Protein AF-A0A916ZJG3-F1 (afdb_monomer_lite)

Radius of gyration: 25.62 Å; chains: 1; bounding box: 64×32×69 Å

Secondary structure (DSSP, 8-state):
----SS-TTSPPPPSSTTS---STT-----TT---EEEHHHHHHHHHTT---S--TTT-TT-EEEHHHHHHHHHTTSPPHHHHHHHHHHHHHHHHHHHHHHHHHT--

Structure (mmCIF, N/CA/C/O backbone):
data_AF-A0A916ZJG3-F1
#
_entry.id   AF-A0A916ZJG3-F1
#
loop_
_atom_site.group_PDB
_atom_site.id
_atom_site.type_symbol
_atom_site.label_atom_id
_atom_site.label_alt_id
_atom_site.label_comp_id
_atom_site.label_asym_id
_atom_site.label_entity_id
_atom_site.label_seq_id
_atom_site.pdbx_PDB_ins_code
_atom_site.Cartn_x
_atom_site.Cartn_y
_atom_site.Cartn_z
_atom_site.occupancy
_atom_site.B_iso_or_equiv
_atom_site.auth_seq_id
_atom_site.auth_comp_id
_atom_site.auth_asym_id
_atom_site.auth_atom_id
_atom_site.pdbx_PDB_model_num
ATOM 1 N N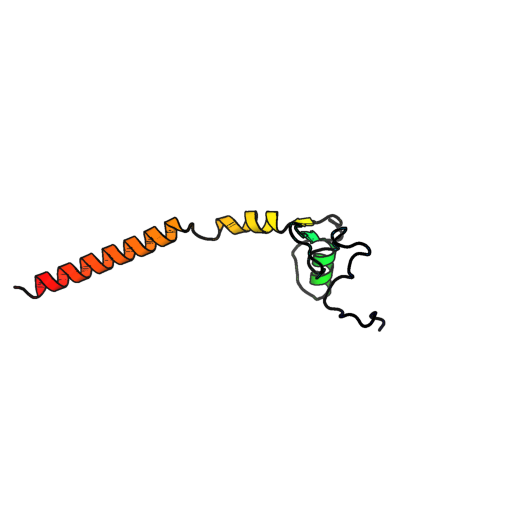 . MET A 1 1 ? 31.255 -5.250 -6.427 1.00 39.22 1 MET A N 1
ATOM 2 C CA . MET A 1 1 ? 30.717 -4.605 -5.210 1.00 39.22 1 MET A CA 1
ATOM 3 C C . MET A 1 1 ? 30.828 -3.103 -5.421 1.00 39.22 1 MET A C 1
ATOM 5 O O . MET A 1 1 ? 31.784 -2.505 -4.955 1.00 39.22 1 MET A O 1
ATOM 9 N N . ASN A 1 2 ? 29.933 -2.511 -6.214 1.00 47.03 2 ASN A N 1
ATOM 10 C CA . ASN A 1 2 ? 30.068 -1.114 -6.643 1.00 47.03 2 ASN A CA 1
ATOM 11 C C . ASN A 1 2 ? 28.766 -0.376 -6.307 1.00 47.03 2 ASN A C 1
ATOM 13 O O . ASN A 1 2 ? 27.899 -0.238 -7.164 1.00 47.03 2 ASN A O 1
ATOM 17 N N . GLY A 1 3 ? 28.613 0.017 -5.042 1.00 56.06 3 GLY A N 1
ATOM 18 C CA . GLY A 1 3 ? 27.668 1.063 -4.638 1.00 56.06 3 GLY A CA 1
ATOM 19 C C . GLY A 1 3 ? 28.370 2.420 -4.712 1.00 56.06 3 GLY A C 1
ATOM 20 O O . GLY A 1 3 ? 29.586 2.486 -4.546 1.00 56.06 3 GLY A O 1
ATOM 21 N N . ASP A 1 4 ? 27.634 3.497 -4.957 1.00 70.25 4 ASP A N 1
ATOM 22 C CA . ASP A 1 4 ? 28.151 4.872 -5.078 1.00 70.25 4 ASP A CA 1
ATOM 23 C C . ASP A 1 4 ? 28.523 5.520 -3.726 1.00 70.25 4 ASP A C 1
ATOM 25 O O . ASP A 1 4 ? 28.741 6.727 -3.644 1.00 70.25 4 ASP A O 1
ATOM 29 N N . GLY A 1 5 ? 28.620 4.718 -2.660 1.00 69.12 5 GLY A N 1
ATOM 30 C CA . GLY A 1 5 ? 28.880 5.173 -1.292 1.00 69.12 5 GLY A CA 1
ATOM 31 C C . GLY A 1 5 ? 27.644 5.727 -0.581 1.00 69.12 5 GLY A C 1
ATOM 32 O O . GLY A 1 5 ? 27.716 6.004 0.616 1.00 69.12 5 GLY A O 1
ATOM 33 N N . TRP A 1 6 ? 26.514 5.832 -1.282 1.00 60.59 6 TRP A N 1
ATOM 34 C CA . TRP A 1 6 ? 25.210 6.152 -0.724 1.00 60.59 6 TRP A CA 1
ATOM 35 C C . TRP A 1 6 ? 24.429 4.840 -0.559 1.00 60.59 6 TRP A C 1
ATOM 37 O O . TRP A 1 6 ? 24.572 3.893 -1.326 1.00 60.59 6 TRP A O 1
ATOM 47 N N . GLN A 1 7 ? 23.738 4.717 0.566 1.00 61.91 7 GLN A N 1
ATOM 48 C CA . GLN A 1 7 ? 23.199 3.469 1.113 1.00 61.91 7 GLN A CA 1
ATOM 49 C C . GLN A 1 7 ? 22.426 2.593 0.101 1.00 61.91 7 GLN A C 1
ATOM 51 O O . GLN A 1 7 ? 21.655 3.084 -0.710 1.00 61.91 7 GLN A O 1
ATOM 56 N N . ALA A 1 8 ? 22.566 1.265 0.207 1.00 67.50 8 ALA A N 1
ATOM 57 C CA . ALA A 1 8 ? 21.934 0.284 -0.691 1.00 67.50 8 ALA A CA 1
ATOM 58 C C . ALA A 1 8 ? 20.471 -0.068 -0.344 1.00 67.50 8 ALA A C 1
ATOM 60 O O . ALA A 1 8 ? 19.918 -1.019 -0.889 1.00 67.50 8 ALA A O 1
ATOM 61 N N . SER A 1 9 ? 19.858 0.640 0.606 1.00 76.94 9 SER A N 1
ATOM 62 C CA . SER A 1 9 ? 18.527 0.313 1.132 1.00 76.94 9 SER A CA 1
ATOM 63 C C . SER A 1 9 ? 17.379 1.005 0.396 1.00 76.94 9 SER A C 1
ATOM 65 O O . SER A 1 9 ? 16.233 0.839 0.800 1.00 76.94 9 SER A O 1
ATOM 67 N N . HIS A 1 10 ? 17.667 1.830 -0.611 1.00 83.69 10 HIS A N 1
ATOM 68 C CA . HIS A 1 10 ? 16.687 2.726 -1.217 1.00 83.69 10 HIS A CA 1
ATOM 69 C C . HIS A 1 10 ? 16.994 2.969 -2.705 1.00 83.69 10 HIS A C 1
ATOM 71 O O . HIS A 1 10 ? 18.114 2.737 -3.170 1.00 83.69 10 HIS A O 1
ATOM 77 N N . TRP A 1 11 ? 16.014 3.451 -3.468 1.00 87.12 11 TRP A N 1
ATOM 78 C CA . TRP A 1 11 ? 16.195 3.757 -4.886 1.00 87.12 11 TRP A CA 1
ATOM 79 C C . TRP A 1 11 ? 17.009 5.018 -5.106 1.00 87.12 11 TRP A C 1
ATOM 81 O O . TRP A 1 11 ? 16.958 5.967 -4.323 1.00 87.12 11 TRP A O 1
ATOM 91 N N . LYS A 1 12 ? 17.735 5.056 -6.223 1.00 82.12 12 LYS A N 1
ATOM 92 C CA . LYS A 1 12 ? 18.498 6.237 -6.614 1.00 82.12 12 LYS A CA 1
ATOM 93 C C . LYS A 1 12 ? 17.574 7.450 -6.761 1.00 82.12 12 LYS A C 1
ATOM 95 O O . LYS A 1 12 ? 16.555 7.372 -7.446 1.00 82.12 12 LYS A O 1
ATOM 100 N N . ALA A 1 13 ? 17.984 8.566 -6.162 1.00 80.19 13 ALA A N 1
ATOM 101 C CA . ALA A 1 13 ? 17.269 9.834 -6.241 1.00 80.19 13 ALA A CA 1
ATOM 102 C C . ALA A 1 13 ? 17.110 10.319 -7.700 1.00 80.19 13 ALA A C 1
ATOM 104 O O . ALA A 1 13 ? 17.971 10.030 -8.546 1.00 80.19 13 ALA A O 1
ATOM 105 N N . PRO A 1 14 ? 16.035 11.067 -8.007 1.00 82.06 14 PRO A N 1
ATOM 106 C CA . PRO A 1 14 ? 15.803 11.588 -9.345 1.00 82.06 14 PRO A CA 1
ATOM 107 C C . PRO A 1 14 ? 16.819 12.689 -9.674 1.00 82.06 14 PRO A C 1
ATOM 109 O O . PRO A 1 14 ? 17.339 13.373 -8.793 1.00 82.06 14 PRO A O 1
ATOM 112 N N . ALA A 1 15 ? 17.113 12.866 -10.965 1.00 83.38 15 ALA A N 1
ATOM 113 C CA . ALA A 1 15 ? 18.058 13.889 -11.427 1.00 83.38 15 ALA A CA 1
ATOM 114 C C . ALA A 1 15 ? 17.530 15.321 -11.226 1.00 83.38 15 ALA A C 1
ATOM 116 O O . ALA A 1 15 ? 18.310 16.266 -11.126 1.00 83.38 15 ALA A O 1
ATOM 117 N N . VAL A 1 16 ? 16.206 15.465 -11.166 1.00 84.06 16 VAL A N 1
ATOM 118 C CA . VAL A 1 16 ? 15.493 16.706 -10.868 1.00 84.06 16 VAL A CA 1
ATOM 119 C C . VAL A 1 16 ? 14.605 16.437 -9.659 1.00 84.06 16 VAL A C 1
ATOM 121 O O . VAL A 1 16 ? 13.981 15.383 -9.566 1.00 84.06 16 VAL A O 1
ATOM 124 N N . SER A 1 17 ? 14.564 17.367 -8.709 1.00 83.31 17 SER A N 1
ATOM 125 C CA . SER A 1 17 ? 13.726 17.228 -7.521 1.00 83.31 17 SER A CA 1
ATOM 126 C C . SER A 1 17 ? 12.238 17.183 -7.883 1.00 83.31 17 SER A C 1
ATOM 128 O O . SER A 1 17 ? 11.782 17.867 -8.797 1.00 83.31 17 SER A O 1
ATOM 130 N N . CYS A 1 18 ? 11.469 16.418 -7.107 1.00 80.50 18 CYS A N 1
ATOM 131 C CA . CYS A 1 18 ? 10.003 16.392 -7.154 1.00 80.50 18 CYS A CA 1
ATOM 132 C C . CYS A 1 18 ? 9.357 15.818 -8.426 1.00 80.50 18 CYS A C 1
ATOM 134 O O . CYS A 1 18 ? 8.157 16.007 -8.625 1.00 80.50 18 CYS A O 1
ATOM 136 N N . VAL A 1 19 ? 10.119 15.125 -9.271 1.00 79.06 19 VAL A N 1
ATOM 137 C CA . VAL A 1 19 ? 9.622 14.453 -10.480 1.00 79.06 19 VAL A CA 1
ATOM 138 C C . VAL A 1 19 ? 10.214 13.049 -10.583 1.00 79.06 19 VAL A C 1
ATOM 140 O O . VAL A 1 19 ? 11.270 12.784 -10.009 1.00 79.06 19 VAL A O 1
ATOM 143 N N . ASP A 1 20 ? 9.535 12.166 -11.320 1.00 77.81 20 ASP A N 1
ATOM 144 C CA . ASP A 1 20 ? 10.007 10.820 -11.675 1.00 77.81 20 ASP A CA 1
ATOM 145 C C . ASP A 1 20 ? 10.522 9.990 -10.482 1.00 77.81 20 ASP A C 1
ATOM 147 O O . ASP A 1 20 ? 11.630 9.439 -10.503 1.00 77.81 20 ASP A O 1
ATOM 151 N N . PHE A 1 21 ? 9.722 9.907 -9.415 1.00 82.75 21 PHE A N 1
ATOM 152 C CA . PHE A 1 21 ? 10.023 9.025 -8.291 1.00 82.75 21 PHE A CA 1
ATOM 153 C C . PHE A 1 21 ? 9.988 7.571 -8.756 1.00 82.75 21 PHE A C 1
ATOM 155 O O . PHE A 1 21 ? 9.007 7.114 -9.326 1.00 82.75 21 PHE A O 1
ATOM 162 N N . ARG A 1 22 ? 11.093 6.852 -8.547 1.00 87.38 22 ARG A N 1
ATOM 163 C CA . ARG A 1 22 ? 11.200 5.429 -8.870 1.00 87.38 22 ARG A CA 1
ATOM 164 C C . ARG A 1 22 ? 10.611 4.615 -7.733 1.00 87.38 22 ARG A C 1
ATOM 166 O O . ARG A 1 22 ? 11.385 4.097 -6.943 1.00 87.38 22 ARG A O 1
ATOM 173 N N . GLY A 1 23 ? 9.294 4.552 -7.630 1.00 88.94 23 GLY A N 1
ATOM 174 C CA . GLY A 1 23 ? 8.620 3.805 -6.574 1.00 88.94 23 GLY A CA 1
ATOM 175 C C . GLY A 1 23 ? 8.870 4.321 -5.152 1.00 88.94 23 GLY A C 1
ATOM 176 O O . GLY A 1 23 ? 9.626 5.268 -4.912 1.00 88.94 23 GLY A O 1
ATOM 177 N N . ILE A 1 24 ? 8.266 3.632 -4.185 1.00 89.19 24 ILE A N 1
ATOM 178 C CA . ILE A 1 24 ? 8.139 4.107 -2.801 1.00 89.19 24 ILE A CA 1
ATOM 179 C C . ILE A 1 24 ? 9.436 4.012 -1.987 1.00 89.19 24 ILE A C 1
ATOM 181 O O . ILE A 1 24 ? 9.564 4.657 -0.947 1.00 89.19 24 ILE A O 1
ATOM 185 N N . MET A 1 25 ? 10.419 3.210 -2.420 1.00 88.75 25 MET A N 1
ATOM 186 C CA . MET A 1 25 ? 11.718 3.136 -1.727 1.00 88.75 25 MET A CA 1
ATOM 187 C C . MET A 1 25 ? 12.653 4.286 -2.118 1.00 88.75 25 MET A C 1
ATOM 189 O O . MET A 1 25 ? 13.841 4.233 -1.820 1.00 88.75 25 MET A O 1
ATOM 193 N N . ASN A 1 26 ? 12.170 5.326 -2.795 1.00 86.00 26 ASN A N 1
ATOM 194 C CA . ASN A 1 26 ? 12.911 6.565 -2.986 1.00 86.00 26 ASN A CA 1
ATOM 195 C C . ASN A 1 26 ? 12.690 7.495 -1.774 1.00 86.00 26 ASN A C 1
ATOM 197 O O . ASN A 1 26 ? 11.566 7.918 -1.527 1.00 86.00 26 ASN A O 1
ATOM 201 N N . PRO A 1 27 ? 13.731 7.868 -1.008 1.00 79.06 27 PRO A N 1
ATOM 202 C CA . PRO A 1 27 ? 13.561 8.650 0.218 1.00 79.06 27 PRO A CA 1
ATOM 203 C C . PRO A 1 27 ? 13.250 10.130 -0.048 1.00 79.06 27 PRO A C 1
ATOM 205 O O . PRO A 1 27 ? 12.980 10.885 0.887 1.00 79.06 27 PRO A O 1
ATOM 208 N N . TYR A 1 28 ? 13.345 10.576 -1.302 1.00 80.06 28 TYR A N 1
ATOM 209 C CA . TYR A 1 28 ? 13.072 11.954 -1.673 1.00 80.06 28 TYR A CA 1
ATOM 210 C C . TYR A 1 28 ? 11.567 12.131 -1.882 1.00 80.06 28 TYR A C 1
ATOM 212 O O . TYR A 1 28 ? 11.037 11.662 -2.878 1.00 80.06 28 TYR A O 1
ATOM 220 N N . ILE A 1 29 ? 10.885 12.836 -0.975 1.00 77.88 29 ILE A N 1
ATOM 221 C CA . ILE A 1 29 ? 9.481 13.231 -1.146 1.00 77.88 29 ILE A CA 1
ATOM 222 C C . ILE A 1 29 ? 9.340 14.745 -1.010 1.00 77.88 29 ILE A C 1
ATOM 224 O O . ILE A 1 29 ? 9.945 15.372 -0.137 1.00 77.88 29 ILE A O 1
ATOM 228 N N . CYS A 1 30 ? 8.545 15.344 -1.894 1.00 84.06 30 CYS A N 1
ATOM 229 C CA . CYS A 1 30 ? 8.253 16.771 -1.867 1.00 84.06 30 CYS A CA 1
ATOM 230 C C . CYS A 1 30 ? 6.879 17.030 -1.258 1.00 84.06 30 CYS A C 1
ATOM 232 O O . CYS A 1 30 ? 5.964 16.214 -1.362 1.00 84.06 30 CYS A O 1
ATOM 234 N N . ASN A 1 31 ? 6.723 18.196 -0.634 1.00 86.75 31 ASN A N 1
ATOM 235 C CA . ASN A 1 31 ? 5.444 18.579 -0.054 1.00 86.75 31 ASN A CA 1
ATOM 236 C C . ASN A 1 31 ? 4.344 18.620 -1.130 1.00 86.75 31 ASN A C 1
ATOM 238 O O . ASN A 1 31 ? 4.538 19.203 -2.195 1.00 86.75 31 ASN A O 1
ATOM 242 N N . GLY A 1 32 ? 3.191 18.023 -0.829 1.00 83.12 32 GLY A N 1
ATOM 243 C CA . GLY A 1 32 ? 2.030 17.994 -1.719 1.00 83.12 32 GLY A CA 1
ATOM 244 C C . GLY A 1 32 ? 2.119 17.007 -2.886 1.00 83.12 32 GLY A C 1
ATOM 245 O O . GLY A 1 32 ? 1.211 17.002 -3.714 1.00 83.12 32 GLY A O 1
ATOM 246 N N . VAL A 1 33 ? 3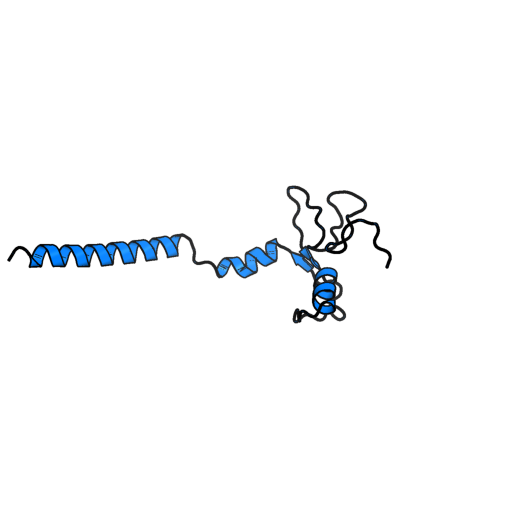.160 16.170 -2.960 1.00 82.69 33 VAL A N 1
ATOM 247 C CA . VAL A 1 33 ? 3.287 15.130 -3.990 1.00 82.69 33 VAL A CA 1
ATOM 248 C C . VAL A 1 33 ? 3.077 13.753 -3.365 1.00 82.69 33 VAL A C 1
ATOM 250 O O . VAL A 1 33 ? 3.630 13.453 -2.309 1.00 82.69 33 VAL A O 1
ATOM 253 N N . GLY A 1 34 ? 2.237 12.935 -4.001 1.00 81.56 34 GLY A N 1
ATOM 254 C CA . GLY A 1 34 ? 2.018 11.545 -3.611 1.00 81.56 34 GLY A CA 1
ATOM 255 C C . GLY A 1 34 ? 3.014 10.616 -4.295 1.00 81.56 34 GLY A C 1
ATOM 256 O O . GLY A 1 34 ? 3.424 10.876 -5.423 1.00 81.56 34 GLY A O 1
ATOM 257 N N . ASP A 1 35 ? 3.355 9.528 -3.614 1.00 86.19 35 ASP A N 1
ATOM 258 C CA . ASP A 1 35 ? 4.196 8.459 -4.154 1.00 86.19 35 ASP A CA 1
ATOM 259 C C . ASP A 1 35 ? 3.383 7.164 -4.336 1.00 86.19 35 ASP A C 1
ATOM 261 O O . ASP A 1 35 ? 2.263 7.022 -3.807 1.00 86.19 35 ASP A O 1
ATOM 265 N N . SER A 1 36 ? 3.931 6.222 -5.095 1.00 91.25 36 SER A N 1
ATOM 266 C CA . SER A 1 36 ? 3.307 4.944 -5.428 1.00 91.25 36 SER A CA 1
ATOM 267 C C . SER A 1 36 ? 4.272 3.779 -5.295 1.00 91.25 36 SER A C 1
ATOM 269 O O . SER A 1 36 ? 5.461 3.911 -5.544 1.00 91.25 36 SER A O 1
ATOM 271 N N . VAL A 1 37 ? 3.732 2.614 -4.953 1.00 93.38 37 VAL A N 1
ATOM 272 C CA . VAL A 1 37 ? 4.449 1.346 -5.088 1.00 93.38 37 VAL A CA 1
ATOM 273 C C . VAL A 1 37 ? 4.461 0.963 -6.565 1.00 93.38 37 VAL A C 1
ATOM 275 O O . VAL A 1 37 ? 3.396 0.864 -7.177 1.00 93.38 37 VAL A O 1
ATOM 278 N N . GLU A 1 38 ? 5.637 0.723 -7.127 1.00 93.31 38 GLU A N 1
ATOM 279 C CA . GLU A 1 38 ? 5.836 0.358 -8.531 1.00 93.31 38 GLU A CA 1
ATOM 280 C C . GLU A 1 38 ? 6.294 -1.098 -8.703 1.00 93.31 38 GLU A C 1
ATOM 282 O O . GLU A 1 38 ? 6.685 -1.781 -7.753 1.00 93.31 38 GLU A O 1
ATOM 287 N N . SER A 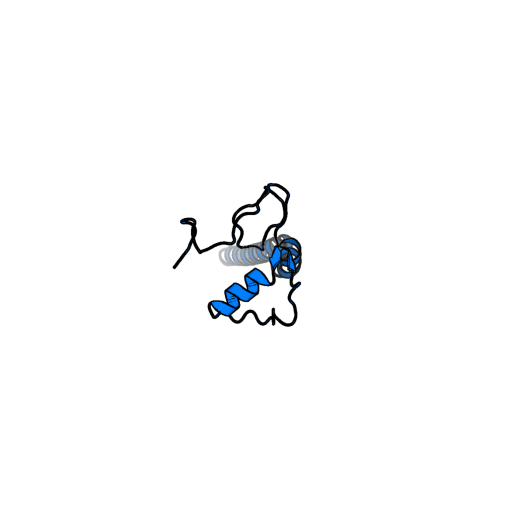1 39 ? 6.290 -1.588 -9.945 1.00 94.62 39 SER A N 1
ATOM 288 C CA . SER A 1 39 ? 6.823 -2.913 -10.297 1.00 94.62 39 SER A CA 1
ATOM 289 C C . SER A 1 39 ? 8.280 -3.110 -9.861 1.00 94.62 39 SER A C 1
ATOM 291 O O . SER A 1 39 ? 8.655 -4.220 -9.492 1.00 94.62 39 SER A O 1
ATOM 293 N N . LEU A 1 40 ? 9.083 -2.041 -9.835 1.00 92.31 40 LEU A N 1
ATOM 294 C CA . LEU A 1 40 ? 10.456 -2.053 -9.328 1.00 92.31 40 LEU A CA 1
ATOM 295 C C . LEU A 1 40 ? 10.516 -2.381 -7.823 1.00 92.31 40 LEU A C 1
ATOM 297 O O . LEU A 1 40 ? 11.360 -3.176 -7.409 1.00 92.31 40 LEU A O 1
ATOM 301 N N . ASP A 1 41 ? 9.604 -1.820 -7.019 1.00 93.88 41 ASP A N 1
ATOM 302 C CA . ASP A 1 41 ? 9.494 -2.115 -5.583 1.00 93.88 41 ASP A CA 1
ATOM 303 C C . ASP A 1 41 ? 9.121 -3.580 -5.351 1.00 93.88 41 ASP A C 1
ATOM 305 O O . ASP A 1 41 ? 9.725 -4.272 -4.530 1.00 93.88 41 ASP A O 1
ATOM 309 N N . LEU A 1 42 ? 8.134 -4.070 -6.102 1.00 94.69 42 LEU A N 1
ATOM 310 C CA . LEU A 1 42 ? 7.665 -5.448 -5.990 1.00 94.69 42 LEU A CA 1
ATOM 311 C C . LEU A 1 42 ? 8.724 -6.455 -6.452 1.00 94.69 42 LEU A C 1
ATOM 313 O O . LEU A 1 42 ? 8.918 -7.474 -5.793 1.00 94.69 42 LEU A O 1
ATOM 317 N N . ALA A 1 43 ? 9.450 -6.146 -7.530 1.00 93.25 43 ALA A N 1
ATOM 318 C CA . ALA A 1 43 ? 10.556 -6.963 -8.020 1.00 93.25 43 ALA A CA 1
ATOM 319 C C . ALA A 1 43 ? 11.686 -7.066 -6.988 1.00 93.25 43 ALA A C 1
ATOM 321 O O . ALA A 1 43 ? 12.278 -8.131 -6.828 1.00 93.25 43 ALA A O 1
ATOM 322 N N . LEU A 1 44 ? 11.977 -5.976 -6.267 1.00 91.75 44 LEU A N 1
ATOM 323 C CA . LEU A 1 44 ? 12.945 -5.998 -5.172 1.00 91.75 44 LEU A CA 1
ATOM 324 C C . LEU A 1 44 ? 12.496 -6.930 -4.051 1.00 91.75 44 LEU A C 1
ATOM 326 O O . LEU A 1 44 ? 13.287 -7.759 -3.610 1.00 91.75 44 LEU A O 1
ATOM 330 N N . LEU A 1 45 ? 11.252 -6.778 -3.586 1.00 93.31 45 LEU A N 1
ATOM 331 C CA . LEU A 1 45 ? 10.695 -7.591 -2.506 1.00 93.31 45 LEU A CA 1
ATOM 332 C C . LEU A 1 45 ? 10.728 -9.084 -2.862 1.00 93.31 45 LEU A C 1
ATOM 334 O O . LEU A 1 45 ? 11.176 -9.887 -2.044 1.00 93.31 45 LEU A O 1
ATOM 338 N N . ASP A 1 46 ? 10.356 -9.435 -4.093 1.00 93.56 46 ASP A N 1
ATOM 339 C CA . ASP A 1 46 ? 10.460 -10.803 -4.609 1.00 93.56 46 ASP A CA 1
ATOM 340 C C . ASP A 1 46 ? 11.916 -11.296 -4.641 1.00 93.56 46 ASP A C 1
ATOM 342 O O . ASP A 1 46 ? 12.229 -12.364 -4.110 1.00 93.56 46 ASP A O 1
ATOM 346 N N . ALA A 1 47 ? 12.845 -10.473 -5.139 1.00 91.50 47 ALA A N 1
ATOM 347 C CA . ALA A 1 47 ? 14.265 -10.817 -5.211 1.00 91.50 47 ALA A CA 1
ATOM 348 C C . ALA A 1 47 ? 14.909 -11.090 -3.838 1.00 91.50 47 ALA A C 1
ATOM 350 O O . ALA A 1 47 ? 15.843 -11.890 -3.750 1.00 91.50 47 ALA A O 1
ATOM 351 N N . ILE A 1 48 ? 14.427 -10.452 -2.765 1.00 92.31 48 ILE A N 1
ATOM 352 C CA . ILE A 1 48 ? 14.897 -10.703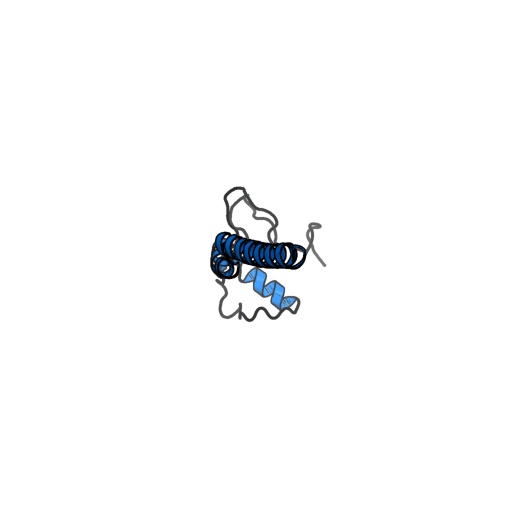 -1.390 1.00 92.31 48 ILE A CA 1
ATOM 353 C C . ILE A 1 48 ? 14.092 -11.801 -0.664 1.00 92.31 48 ILE A C 1
ATOM 355 O O . ILE A 1 48 ? 14.344 -12.062 0.513 1.00 92.31 48 ILE A O 1
ATOM 359 N N . GLY A 1 49 ? 13.153 -12.458 -1.353 1.00 94.44 49 GLY A N 1
ATOM 360 C CA . GLY A 1 49 ? 12.439 -13.647 -0.882 1.00 94.44 49 GLY A CA 1
ATOM 361 C C . GLY A 1 49 ? 11.023 -13.414 -0.348 1.00 94.44 49 GLY A C 1
ATOM 362 O O . GLY A 1 49 ? 10.435 -14.344 0.208 1.00 94.44 49 GLY A O 1
ATOM 363 N N . TRP A 1 50 ? 10.453 -12.214 -0.490 1.00 94.88 50 TRP A N 1
ATOM 364 C CA . TRP A 1 50 ? 9.048 -11.973 -0.153 1.00 94.88 50 TRP A CA 1
ATOM 365 C C . TRP A 1 50 ? 8.142 -12.344 -1.320 1.00 94.88 50 TRP A C 1
ATOM 367 O O . TRP A 1 50 ? 8.188 -11.719 -2.371 1.00 94.88 50 TRP A O 1
ATOM 377 N N . ASN A 1 51 ? 7.222 -13.282 -1.105 1.00 93.94 51 ASN A N 1
ATOM 378 C CA . ASN A 1 51 ? 6.160 -13.517 -2.075 1.00 93.94 51 ASN A CA 1
ATOM 379 C C . ASN A 1 51 ? 5.130 -12.377 -2.015 1.00 93.94 51 ASN A C 1
ATOM 381 O O . ASN A 1 51 ? 4.309 -12.318 -1.097 1.00 93.94 51 ASN A O 1
ATOM 385 N N . VAL A 1 52 ? 5.163 -11.496 -3.013 1.00 91.31 52 VAL A N 1
ATOM 386 C CA . VAL A 1 52 ? 4.231 -10.367 -3.159 1.00 91.31 52 VAL A CA 1
ATOM 387 C C . VAL A 1 52 ? 2.930 -10.736 -3.884 1.00 91.31 52 VAL A C 1
ATOM 389 O O . VAL A 1 52 ? 2.057 -9.885 -4.026 1.00 91.31 52 VAL A O 1
ATOM 392 N N . ASN A 1 53 ? 2.770 -11.993 -4.321 1.00 93.31 53 ASN A N 1
ATOM 393 C CA . ASN A 1 53 ? 1.598 -12.491 -5.054 1.00 93.31 53 ASN A CA 1
ATOM 394 C C . ASN A 1 53 ? 1.243 -11.645 -6.300 1.00 93.31 53 ASN A C 1
ATOM 396 O O . ASN A 1 53 ? 0.074 -11.482 -6.651 1.00 93.31 53 ASN A O 1
ATOM 400 N N . VAL A 1 54 ? 2.263 -11.090 -6.958 1.00 92.31 54 VAL A N 1
ATOM 401 C CA . VAL A 1 54 ? 2.169 -10.315 -8.201 1.00 92.31 54 VAL A CA 1
ATOM 402 C C . VAL A 1 54 ? 3.310 -10.755 -9.111 1.00 92.31 54 VAL A C 1
ATOM 404 O O . VAL A 1 54 ? 4.459 -10.779 -8.683 1.00 92.31 54 VAL A O 1
ATOM 407 N N . ASP A 1 55 ? 3.001 -11.067 -10.370 1.00 92.81 55 ASP A N 1
ATOM 408 C CA . ASP A 1 55 ? 4.016 -11.293 -11.400 1.00 92.81 55 ASP A CA 1
ATOM 409 C C . ASP A 1 55 ? 4.370 -9.962 -12.080 1.00 92.81 55 ASP A C 1
ATOM 411 O O . ASP A 1 55 ? 3.630 -9.439 -12.919 1.00 92.81 55 ASP A O 1
ATOM 415 N N . VAL A 1 56 ? 5.514 -9.401 -11.696 1.00 93.81 56 VAL A N 1
ATOM 416 C CA . VAL A 1 56 ? 6.033 -8.140 -12.246 1.00 93.81 56 VAL A CA 1
ATOM 417 C C . VAL A 1 56 ? 6.525 -8.269 -13.690 1.00 93.81 56 VAL A C 1
ATOM 419 O O . VAL A 1 56 ? 6.567 -7.264 -14.398 1.00 93.81 56 VAL A O 1
ATOM 422 N N . LEU A 1 57 ? 6.858 -9.479 -14.158 1.00 92.88 57 LEU A N 1
ATOM 423 C CA . LEU A 1 57 ? 7.252 -9.718 -15.550 1.00 92.88 57 LEU A CA 1
ATOM 424 C C . LEU A 1 57 ? 6.032 -9.658 -16.471 1.00 92.88 57 LEU A C 1
ATOM 426 O O . LEU A 1 57 ? 6.115 -9.114 -17.572 1.00 92.88 57 LEU A O 1
ATOM 430 N N . ALA A 1 58 ? 4.893 -10.175 -16.005 1.00 95.75 58 ALA A N 1
ATOM 431 C CA . ALA A 1 58 ? 3.617 -10.059 -16.702 1.00 95.75 58 ALA A CA 1
ATOM 432 C C . ALA A 1 58 ? 2.991 -8.657 -16.584 1.00 95.75 58 ALA A C 1
ATOM 434 O O . ALA A 1 58 ? 2.219 -8.264 -17.459 1.00 95.75 58 ALA A O 1
ATOM 435 N N . ASN A 1 59 ? 3.318 -7.894 -15.533 1.00 94.25 59 ASN A N 1
ATOM 436 C CA . ASN A 1 59 ? 2.770 -6.556 -15.300 1.00 94.25 59 ASN A CA 1
ATOM 437 C C . ASN A 1 59 ? 3.854 -5.493 -15.009 1.00 94.25 59 ASN A C 1
ATOM 439 O O . ASN A 1 59 ? 3.925 -4.955 -13.898 1.00 94.25 59 ASN A O 1
ATOM 443 N N . PRO A 1 60 ? 4.680 -5.127 -16.007 1.00 91.81 60 PRO A N 1
ATOM 444 C CA . PRO A 1 60 ? 5.802 -4.206 -15.812 1.00 91.81 60 PRO A CA 1
ATOM 445 C C . PRO A 1 60 ? 5.370 -2.774 -15.458 1.00 91.81 60 PRO A C 1
ATOM 447 O O . PRO A 1 60 ? 6.163 -2.020 -14.902 1.00 91.81 60 PRO A O 1
ATOM 450 N N . GLY A 1 61 ? 4.120 -2.401 -15.752 1.00 92.62 61 GLY A N 1
ATOM 451 C CA . GLY A 1 61 ? 3.533 -1.097 -15.427 1.00 92.62 61 GLY A CA 1
ATOM 452 C C . GLY A 1 61 ? 2.747 -1.062 -14.115 1.00 92.62 61 GLY A C 1
ATOM 453 O O . GLY A 1 61 ? 1.930 -0.160 -13.941 1.00 92.62 61 GLY A O 1
ATOM 454 N N . TYR A 1 62 ? 2.919 -2.048 -13.224 1.00 94.19 62 TYR A N 1
ATOM 455 C CA . TYR A 1 62 ? 2.232 -2.053 -11.931 1.00 94.19 62 TYR A CA 1
ATOM 456 C C . TYR A 1 62 ? 2.496 -0.747 -11.170 1.00 94.19 62 TYR A C 1
ATOM 458 O O . TYR A 1 62 ? 3.647 -0.375 -10.951 1.00 94.19 62 TYR A O 1
ATOM 466 N N . THR A 1 63 ? 1.420 -0.086 -10.743 1.00 93.56 63 THR A N 1
ATOM 467 C CA . THR A 1 63 ? 1.456 1.099 -9.885 1.00 93.56 63 THR A CA 1
ATOM 468 C C . THR A 1 63 ? 0.315 1.033 -8.875 1.00 93.56 63 THR A C 1
ATOM 470 O O . THR A 1 63 ? -0.827 0.707 -9.215 1.00 93.56 63 THR A O 1
ATOM 473 N N . PHE A 1 64 ? 0.628 1.322 -7.616 1.00 93.38 64 PHE A N 1
ATOM 474 C CA . PHE A 1 64 ? -0.334 1.394 -6.528 1.00 93.38 64 PHE A CA 1
ATOM 475 C C . PHE A 1 64 ? -0.030 2.615 -5.663 1.00 93.38 64 PHE A C 1
ATOM 477 O O . PHE A 1 64 ? 0.889 2.618 -4.844 1.00 93.38 64 PHE A O 1
ATOM 484 N N . SER A 1 65 ? -0.785 3.687 -5.880 1.00 91.75 65 SER A N 1
ATOM 485 C CA . SER A 1 65 ? -0.599 4.949 -5.165 1.00 91.75 65 SER A CA 1
ATOM 486 C C . SER A 1 6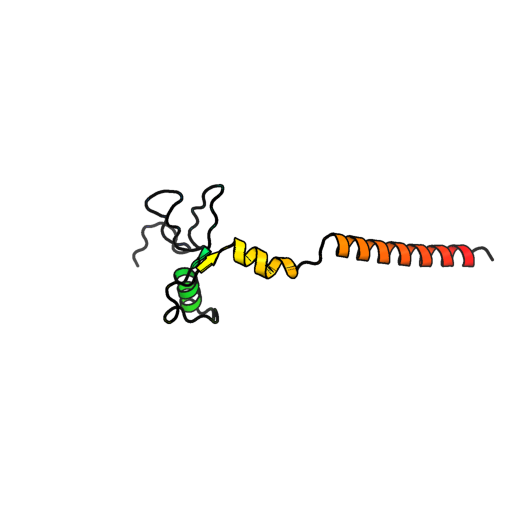5 ? -0.961 4.832 -3.687 1.00 91.75 65 SER A C 1
ATOM 488 O O . SER A 1 65 ? -1.869 4.100 -3.288 1.00 91.75 65 SER A O 1
ATOM 490 N N . THR A 1 66 ? -0.309 5.644 -2.863 1.00 85.25 66 THR A N 1
ATOM 491 C CA . THR A 1 66 ? -0.666 5.811 -1.444 1.00 85.25 66 THR A CA 1
ATOM 492 C C . THR A 1 66 ? -2.127 6.236 -1.235 1.00 85.25 66 THR A C 1
ATOM 494 O O . THR A 1 66 ? -2.755 5.813 -0.266 1.00 85.25 66 THR A O 1
ATOM 497 N N . ALA A 1 67 ? -2.716 6.992 -2.167 1.00 88.25 67 ALA A N 1
ATOM 498 C CA . ALA A 1 67 ? -4.141 7.331 -2.141 1.00 88.25 67 ALA A CA 1
ATOM 499 C C . ALA A 1 67 ? -5.047 6.104 -2.361 1.00 88.25 67 ALA A C 1
ATOM 501 O O . ALA A 1 67 ? -6.064 5.957 -1.680 1.00 88.25 67 ALA A O 1
ATOM 502 N N . GLN A 1 68 ? -4.669 5.202 -3.274 1.00 92.75 68 GLN A N 1
ATOM 503 C CA . GLN A 1 68 ? -5.356 3.918 -3.463 1.00 92.75 68 GLN A CA 1
ATOM 504 C C . GLN A 1 68 ? -5.175 2.998 -2.252 1.00 92.75 68 GLN A C 1
ATOM 506 O O . GLN A 1 68 ? -6.121 2.325 -1.853 1.00 92.75 68 GLN A O 1
ATOM 511 N N . ALA A 1 69 ? -3.994 2.996 -1.627 1.00 88.69 69 ALA A N 1
ATOM 512 C CA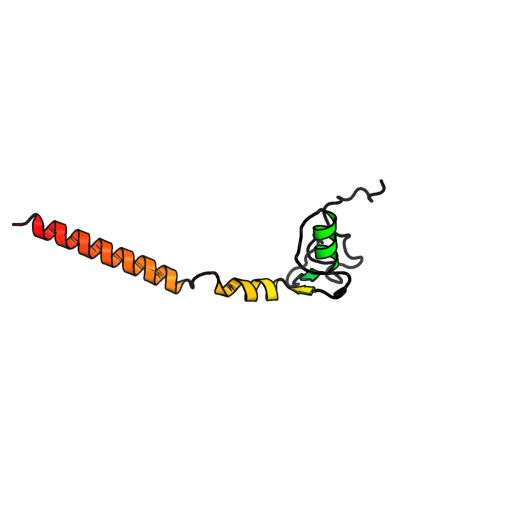 . ALA A 1 69 ? -3.771 2.263 -0.383 1.00 88.69 69 ALA A CA 1
ATOM 513 C C . ALA A 1 69 ? -4.707 2.769 0.722 1.00 88.69 69 ALA A C 1
ATOM 515 O O . ALA A 1 69 ? -5.404 1.981 1.359 1.00 88.69 69 ALA A O 1
ATOM 516 N N . PHE A 1 70 ? -4.786 4.089 0.907 1.00 87.19 70 PHE A N 1
ATOM 517 C CA . PHE A 1 70 ? -5.687 4.683 1.886 1.00 87.19 70 PHE A CA 1
ATOM 518 C C . PHE A 1 70 ? -7.142 4.273 1.638 1.00 87.19 70 PHE A C 1
ATOM 520 O O . PHE A 1 70 ? -7.796 3.803 2.564 1.00 87.19 70 PHE A O 1
ATOM 527 N N . SER A 1 71 ? -7.644 4.379 0.405 1.00 90.12 71 SER A N 1
ATOM 528 C CA . SER A 1 71 ? -9.032 4.006 0.104 1.00 90.12 71 SER A CA 1
ATOM 529 C C . SER A 1 71 ? -9.307 2.509 0.283 1.00 90.12 71 SER A C 1
ATOM 531 O O . SER A 1 71 ? -10.375 2.152 0.780 1.00 90.12 71 SER A O 1
ATOM 533 N N . ALA A 1 72 ? -8.345 1.641 -0.043 1.00 89.50 72 ALA A N 1
ATOM 534 C CA . ALA A 1 72 ? -8.470 0.195 0.131 1.00 89.50 72 ALA A CA 1
ATOM 535 C C . ALA A 1 72 ? -8.568 -0.227 1.609 1.00 89.50 72 ALA A C 1
ATOM 537 O O . ALA A 1 72 ? -9.301 -1.160 1.933 1.00 89.50 72 ALA A O 1
ATOM 538 N N . PHE A 1 73 ? -7.864 0.465 2.512 1.00 85.06 73 PHE A N 1
ATOM 539 C CA . PHE A 1 73 ? -7.824 0.113 3.936 1.00 85.06 73 PHE A CA 1
ATOM 540 C C . PHE A 1 73 ? -8.707 0.991 4.830 1.00 85.06 73 PHE A C 1
ATOM 542 O O . PHE A 1 73 ? -8.988 0.597 5.963 1.00 85.06 73 PHE A O 1
ATOM 549 N N . ALA A 1 74 ? -9.202 2.135 4.351 1.00 84.00 74 ALA A N 1
ATOM 550 C CA . ALA A 1 74 ? -10.013 3.061 5.146 1.00 84.00 74 ALA A CA 1
ATOM 551 C C . ALA A 1 74 ? -11.266 2.402 5.748 1.00 84.00 74 ALA A C 1
ATOM 553 O O . ALA A 1 74 ? -11.618 2.687 6.888 1.00 84.00 74 ALA A O 1
ATOM 554 N N . ALA A 1 75 ? -11.898 1.471 5.027 1.00 77.69 75 ALA A N 1
ATOM 555 C CA . ALA A 1 75 ? -13.093 0.768 5.498 1.00 77.69 75 ALA A CA 1
ATOM 556 C C . ALA A 1 75 ? -12.825 -0.246 6.631 1.00 77.69 75 ALA A C 1
ATOM 558 O O . ALA A 1 75 ? -13.765 -0.706 7.275 1.00 77.69 75 ALA A O 1
ATOM 559 N N . SER A 1 76 ? -11.562 -0.615 6.878 1.00 80.75 76 SER A N 1
ATOM 560 C CA . SER A 1 76 ? -11.201 -1.599 7.911 1.00 80.75 76 SER A CA 1
ATOM 561 C C . SER A 1 76 ? -11.123 -1.008 9.324 1.00 80.75 76 SER A C 1
ATOM 563 O O . SER A 1 76 ? -11.145 -1.752 10.305 1.00 80.75 76 SER A O 1
ATOM 565 N N . VAL A 1 77 ? -11.069 0.322 9.443 1.00 78.50 77 VAL A N 1
ATOM 566 C CA . VAL A 1 77 ? -11.080 1.027 10.728 1.00 78.50 77 VAL A CA 1
ATOM 567 C C . VAL A 1 77 ? -12.526 1.404 11.062 1.00 78.50 77 VAL A C 1
ATOM 569 O O . VAL A 1 77 ? -13.142 2.140 10.291 1.00 78.50 77 VAL A O 1
ATOM 572 N N . PRO A 1 78 ? -13.094 0.948 12.198 1.00 81.38 78 PRO A N 1
ATOM 573 C CA . PRO A 1 78 ? -14.432 1.362 12.603 1.00 81.38 78 PRO A CA 1
ATOM 574 C C . PRO A 1 78 ? -14.515 2.885 12.696 1.00 81.38 78 PRO A C 1
ATOM 576 O O . PRO A 1 78 ? -13.627 3.518 13.275 1.00 81.38 78 PRO A O 1
ATOM 579 N N . GLU A 1 79 ? -15.587 3.467 12.153 1.00 89.31 79 GLU A N 1
ATOM 580 C CA . GLU A 1 79 ? -15.777 4.916 12.187 1.00 89.31 79 GLU A CA 1
ATOM 581 C C . GLU A 1 79 ? -15.675 5.450 13.627 1.00 89.31 79 GLU A C 1
ATOM 583 O O . GLU A 1 79 ? -16.125 4.777 14.563 1.00 89.31 79 GLU A O 1
ATOM 588 N N . PRO A 1 80 ? -15.166 6.678 13.843 1.00 89.62 80 PRO A N 1
ATOM 589 C CA . PRO A 1 80 ? -15.105 7.283 15.177 1.00 89.62 80 PRO A CA 1
ATOM 590 C C . PRO A 1 80 ? -16.446 7.247 15.933 1.00 89.62 80 PRO A C 1
ATOM 592 O O . PRO A 1 80 ? -16.472 7.072 17.151 1.00 89.62 80 PRO A O 1
ATOM 595 N N . GLY A 1 81 ? -17.572 7.339 15.214 1.00 92.12 81 GLY A N 1
ATOM 596 C CA . GLY A 1 81 ? -18.913 7.193 15.785 1.00 92.12 81 GLY A CA 1
ATOM 597 C C . GLY A 1 81 ? -19.194 5.795 16.347 1.00 92.12 81 GLY A C 1
ATOM 598 O O . GLY A 1 81 ? -19.814 5.672 17.400 1.00 92.12 81 GLY A O 1
ATOM 599 N N . THR A 1 82 ? -18.675 4.741 15.714 1.00 92.44 82 THR A N 1
ATOM 600 C CA . THR A 1 82 ? -18.797 3.360 16.212 1.00 92.44 82 THR A CA 1
ATOM 601 C C . THR A 1 82 ? -18.079 3.201 17.550 1.00 92.44 82 THR A C 1
ATOM 603 O O . THR A 1 82 ? -18.636 2.624 18.486 1.00 92.44 82 THR A O 1
ATOM 606 N N . TRP A 1 83 ? -16.884 3.787 17.689 1.00 94.19 83 TRP A N 1
ATOM 607 C CA . TRP A 1 83 ? -16.168 3.832 18.968 1.00 94.19 83 TRP A CA 1
ATOM 608 C C . TRP A 1 83 ? -16.956 4.580 20.038 1.00 94.19 83 TRP A C 1
ATOM 610 O O . TRP A 1 83 ? -17.099 4.088 21.158 1.00 94.19 83 TRP A O 1
ATOM 620 N N . ALA A 1 84 ? -17.512 5.740 19.687 1.00 96.31 84 ALA A N 1
ATOM 621 C CA . ALA A 1 84 ? -18.329 6.523 20.604 1.00 96.31 84 ALA A CA 1
ATOM 622 C C . ALA A 1 84 ? -19.562 5.737 21.083 1.00 96.31 84 ALA A C 1
ATOM 624 O O . ALA A 1 84 ? -19.840 5.715 22.280 1.00 96.31 84 ALA A O 1
ATOM 625 N N . MET A 1 85 ? -20.257 5.035 20.184 1.00 96.12 85 MET A N 1
ATOM 626 C CA . MET A 1 85 ? -21.416 4.201 20.518 1.00 96.12 85 MET A CA 1
ATOM 627 C C . MET A 1 85 ? -21.049 3.017 21.411 1.00 96.12 85 MET A C 1
ATOM 629 O O . MET A 1 85 ? -21.770 2.722 22.364 1.00 96.12 85 MET A O 1
ATOM 633 N N . LEU A 1 86 ? -19.918 2.363 21.145 1.00 96.19 86 LEU A N 1
ATOM 634 C CA . LEU A 1 86 ? -19.414 1.263 21.965 1.00 96.19 86 LEU A CA 1
ATOM 635 C C . LEU A 1 86 ? -19.075 1.744 23.383 1.00 96.19 86 LEU A C 1
ATOM 637 O O . LEU A 1 86 ? -19.521 1.145 24.364 1.00 96.19 86 LEU A O 1
ATOM 641 N N . ILE A 1 87 ? -18.363 2.868 23.503 1.00 96.88 87 ILE A N 1
ATOM 642 C CA . ILE A 1 87 ? -18.041 3.489 24.795 1.00 96.88 87 ILE A CA 1
ATOM 643 C C . ILE A 1 87 ? -19.319 3.914 25.523 1.00 96.88 87 ILE A C 1
ATOM 645 O O . ILE A 1 87 ? -19.472 3.623 26.710 1.00 96.88 87 ILE A O 1
ATOM 649 N N . ALA A 1 88 ? -20.256 4.557 24.825 1.00 98.06 88 ALA A N 1
ATOM 650 C CA . ALA A 1 88 ? -21.537 4.965 25.391 1.00 98.06 88 ALA A CA 1
ATOM 651 C C . ALA A 1 88 ? -22.343 3.756 25.889 1.00 98.06 88 ALA A C 1
ATOM 653 O O . ALA A 1 88 ? -22.844 3.773 27.014 1.00 98.06 88 ALA A O 1
ATOM 654 N N . GLY A 1 89 ? -22.409 2.678 25.104 1.00 97.62 89 GLY A N 1
ATOM 655 C CA . GLY A 1 89 ? -23.063 1.425 25.474 1.00 97.62 89 GLY A CA 1
ATOM 656 C C . GLY A 1 89 ? -22.453 0.797 26.728 1.00 97.62 89 GLY A C 1
ATOM 657 O O . GLY A 1 89 ? -23.179 0.466 27.670 1.00 97.62 89 GLY A O 1
ATOM 658 N N . PHE A 1 90 ? -21.122 0.702 26.806 1.00 98.06 90 PHE A N 1
ATOM 659 C CA . PHE A 1 90 ? -20.440 0.216 28.010 1.00 98.06 90 PHE A CA 1
ATOM 660 C C . PHE A 1 90 ? -20.651 1.138 29.217 1.00 98.06 90 PHE A C 1
ATOM 662 O O . PHE A 1 90 ? -20.899 0.650 30.323 1.00 98.06 90 PHE A O 1
ATOM 669 N N . GLY A 1 91 ? -20.623 2.456 29.013 1.00 97.88 91 GLY A N 1
ATOM 670 C CA . GLY A 1 91 ? -20.891 3.453 30.049 1.00 97.88 91 GLY A CA 1
ATOM 671 C C . GLY A 1 91 ? -22.298 3.322 30.635 1.00 97.88 91 GLY A C 1
ATOM 672 O O . GLY A 1 91 ? -22.453 3.240 31.855 1.00 97.88 91 GLY A O 1
ATOM 673 N N . LEU A 1 92 ? -23.317 3.220 29.778 1.00 98.31 92 LEU A N 1
ATOM 674 C CA . LEU A 1 92 ? -24.711 3.002 30.175 1.00 98.31 92 LEU A CA 1
ATOM 675 C C . LEU A 1 92 ? -24.877 1.673 30.917 1.00 98.31 92 LEU A C 1
ATOM 677 O O . LEU A 1 92 ? -25.465 1.629 31.999 1.00 98.31 92 LEU A O 1
ATOM 681 N N . THR A 1 93 ? -24.307 0.594 30.383 1.00 97.69 93 THR A N 1
ATOM 682 C CA . THR A 1 93 ? -24.382 -0.735 31.004 1.00 97.69 93 THR A CA 1
ATOM 683 C C . THR A 1 93 ? -23.752 -0.719 32.400 1.00 97.69 93 THR A C 1
ATOM 685 O O . THR A 1 93 ? -24.386 -1.121 33.376 1.00 97.69 93 THR A O 1
ATOM 688 N N . GLY A 1 94 ? -22.553 -0.150 32.543 1.00 97.25 94 GLY A N 1
ATOM 689 C CA . GLY A 1 94 ? -21.896 0.011 33.841 1.00 97.25 94 GLY A CA 1
ATOM 690 C C . GLY A 1 94 ? -22.688 0.894 34.813 1.00 97.25 94 GLY A C 1
ATOM 691 O O . GLY A 1 94 ? -22.802 0.564 35.997 1.00 97.25 94 GLY A O 1
ATOM 692 N N . ALA A 1 95 ? -23.290 1.986 34.332 1.00 96.94 95 ALA A N 1
ATOM 693 C CA . ALA A 1 95 ? -24.123 2.870 35.146 1.00 96.94 95 ALA A CA 1
ATOM 694 C C . ALA A 1 95 ? -25.370 2.153 35.691 1.00 96.94 95 ALA A C 1
ATOM 696 O O . ALA A 1 95 ? -25.677 2.263 36.882 1.00 96.94 95 ALA A O 1
ATOM 697 N N . THR A 1 96 ? -26.056 1.362 34.860 1.00 96.50 96 THR A N 1
ATOM 698 C CA . THR A 1 96 ? -27.228 0.582 35.298 1.00 96.50 96 THR A CA 1
ATOM 699 C C . THR A 1 96 ? -26.861 -0.468 36.351 1.00 96.50 96 THR A C 1
ATOM 701 O O . THR A 1 96 ? -27.562 -0.594 37.360 1.00 96.50 96 THR A O 1
ATOM 704 N N . MET A 1 97 ? -25.731 -1.167 36.189 1.00 96.44 97 MET A N 1
ATOM 705 C CA . MET A 1 97 ? -25.228 -2.129 37.178 1.00 96.44 97 MET A CA 1
ATOM 706 C C . MET A 1 97 ? -24.912 -1.466 38.526 1.00 96.44 97 MET A C 1
ATOM 708 O O . MET A 1 97 ? -25.270 -2.007 39.576 1.00 96.44 97 MET A O 1
ATOM 712 N N . ARG A 1 98 ? -24.290 -0.276 38.518 1.00 94.81 98 ARG A N 1
ATOM 713 C CA . ARG A 1 98 ? -24.002 0.492 39.744 1.00 94.81 98 ARG A CA 1
ATOM 714 C C . ARG A 1 98 ? -25.282 0.951 40.447 1.00 94.81 98 ARG A C 1
ATOM 716 O O . ARG A 1 98 ? -25.381 0.795 41.662 1.00 94.81 98 ARG A O 1
ATOM 723 N N . ARG A 1 99 ? -26.284 1.433 39.700 1.00 93.81 99 ARG A N 1
ATOM 724 C CA . ARG A 1 99 ? -27.580 1.857 40.263 1.00 93.81 99 ARG A CA 1
ATOM 725 C C . ARG A 1 99 ? -28.298 0.712 40.985 1.00 93.81 99 ARG A C 1
ATOM 727 O O . ARG A 1 99 ? -28.782 0.914 42.092 1.00 93.81 99 ARG A O 1
ATOM 734 N N . ARG A 1 100 ? -28.320 -0.494 40.401 1.00 91.06 100 ARG A N 1
ATOM 735 C CA . ARG A 1 100 ? -28.966 -1.674 41.016 1.00 91.06 100 ARG A CA 1
ATOM 736 C C . ARG A 1 100 ? -28.335 -2.071 42.352 1.00 91.06 100 ARG A C 1
ATOM 738 O O . ARG A 1 100 ? -29.058 -2.440 43.270 1.00 91.06 100 ARG A O 1
ATOM 745 N N . ARG A 1 101 ? -27.006 -1.979 42.474 1.00 89.19 101 ARG A N 1
ATOM 746 C CA . ARG A 1 101 ? -26.299 -2.277 43.732 1.00 89.19 101 ARG A CA 1
ATOM 747 C C . ARG A 1 101 ? -26.630 -1.277 44.840 1.00 89.19 101 ARG A C 1
ATOM 749 O O . ARG A 1 101 ? -26.812 -1.695 45.974 1.00 89.19 101 ARG A O 1
ATOM 756 N N . ALA A 1 102 ? -26.744 0.011 44.514 1.00 86.50 102 ALA A N 1
ATOM 757 C CA . ALA A 1 102 ? -27.097 1.037 45.497 1.00 86.50 102 ALA A CA 1
ATOM 758 C C . ALA A 1 102 ? -28.507 0.826 46.077 1.00 86.50 102 ALA A C 1
ATOM 760 O O . ALA A 1 102 ? -28.684 0.928 47.282 1.00 86.50 102 ALA A O 1
ATOM 761 N N . THR A 1 103 ? -29.488 0.460 45.243 1.00 80.44 103 THR A N 1
ATOM 762 C CA . THR A 1 103 ? -30.859 0.168 45.701 1.00 80.44 103 THR A CA 1
ATOM 763 C C . THR A 1 103 ? -30.946 -1.099 46.559 1.00 80.44 103 THR A C 1
ATOM 765 O O . THR A 1 103 ? -31.742 -1.147 47.489 1.00 80.44 103 THR A O 1
ATOM 768 N N . ALA A 1 104 ? -30.124 -2.117 46.280 1.00 74.69 104 ALA A N 1
ATOM 769 C CA . ALA A 1 104 ? -30.090 -3.353 47.068 1.00 74.69 104 ALA A CA 1
ATOM 770 C C . ALA A 1 104 ? -29.448 -3.188 48.461 1.00 74.69 104 ALA A C 1
ATOM 772 O O . ALA A 1 104 ? -29.688 -4.014 49.330 1.00 74.69 104 ALA A O 1
ATOM 773 N N . LEU A 1 105 ? -28.637 -2.145 48.672 1.00 72.56 105 LEU A N 1
ATOM 774 C CA . LEU A 1 105 ? -28.020 -1.820 49.968 1.00 72.56 105 LEU A CA 1
ATOM 775 C C . LEU A 1 105 ? -28.932 -0.986 50.888 1.00 72.56 105 LEU A C 1
ATOM 777 O O . LEU A 1 105 ? -28.601 -0.806 52.054 1.00 72.56 105 LEU A O 1
ATOM 781 N N . THR A 1 106 ? -30.043 -0.448 50.376 1.00 59.81 106 THR A N 1
ATOM 782 C CA . THR A 1 106 ? -30.976 0.428 51.113 1.00 59.81 106 THR A CA 1
ATOM 783 C C . THR A 1 106 ? -32.276 -0.270 51.540 1.00 59.81 106 THR A C 1
ATOM 785 O O . THR A 1 106 ? -33.278 0.409 51.753 1.00 59.81 106 THR A O 1
ATOM 788 N N . VAL A 1 107 ? -32.279 -1.603 51.634 1.00 51.03 107 VAL A N 1
ATOM 789 C CA . VAL A 1 107 ? -33.405 -2.418 52.134 1.00 51.03 107 VAL A CA 1
ATOM 790 C C . VAL A 1 107 ? -32.975 -3.175 53.380 1.00 51.03 107 VAL A C 1
ATOM 792 O O . VAL A 1 107 ? -31.816 -3.646 53.390 1.00 51.03 107 VAL A O 1
#

Foldseek 3Di:
DDDPPPDPQADDEDPDAPDDDPADRHPGDDPPDWGWHALVNVVVCVVVPDDPVDDCVVPVGDIGIPVNVCVVCVVVDPDPVVVVVVVVVVVVVVVVVVVVVVVVVVD

Sequence (107 aa):
MNGDGWQASHWKAPAVSCVDFRGIMNPYICNGVGDSVESLDLALLDAIGWNVNVDVLANPGYTFSTAQAFSAFAASVPEPGTWAMLIAGFGLTGATMRRRRATALTV

InterPro domains:
  IPR013424 PEP-CTERM protein-sorting domain [PF07589] (76-101)
  IPR013424 PEP-CTERM protein-sorting domain [TIGR02595] (77-101)

pLDDT: mean 86.29, std 11.21, range [39.22, 98.31]

Organism: NCBI:txid1614636